Protein AF-A0A1V5RG10-F1 (afdb_monomer)

Secondary structure (DSSP, 8-state):
-EEETTEEE---GGGHHHHHHHHHHHHHHHHHHHHHHHTTSS-HHHHT-SS--HHHHHHHHHHHHH-TTTGGGTT---HHHHHHHHHHHHHHTS--

pLDDT: mean 77.4, std 10.71, range [36.91, 87.56]

Solvent-accessible surface area (backbone atoms only — not comparable to full-atom values): 5837 Å² total; per-residue (Å²): 126,52,77,54,102,90,49,77,50,85,73,58,79,93,46,41,70,58,53,51,52,52,49,50,53,50,52,53,50,51,56,50,42,54,51,36,47,74,67,66,75,48,53,72,77,65,64,69,40,93,68,54,49,63,70,55,50,50,52,46,56,48,41,27,71,74,35,81,86,21,56,86,53,66,84,62,85,57,64,67,56,51,49,50,22,53,49,54,55,57,61,68,68,73,81,120

Mean predicted aligned error: 8.67 Å

Sequence (96 aa):
MYGCSGGVLFIPPHLLEEVIKTGRKSKVKDICGFKLLSENKFTAAEIDRLVWTKKMLDLLVDFIKNDPQGKEFQDLDWSEEYELAKQGEAYGQSAL

Foldseek 3Di:
DDDDPVGDDDDDPVCVVVCVLVVLVVVLLVVLLVVCVVVVVDDPVQSPDPAHAPVSVVSSQVCLVPPPVNVVVPPRDCVVSHVVNVVVVVVVPPPD

Radius of gyration: 15.68 Å; Cα contacts (8 Å, |Δi|>4): 51; chains: 1; bounding box: 38×31×48 Å

Structure (mmCIF, N/CA/C/O backbone):
data_AF-A0A1V5RG10-F1
#
_entry.id   AF-A0A1V5RG10-F1
#
loop_
_atom_site.group_PDB
_atom_site.id
_atom_site.type_symbol
_atom_site.label_atom_id
_atom_site.label_alt_id
_atom_site.label_comp_id
_atom_site.label_asym_id
_atom_site.label_entity_id
_atom_site.label_seq_id
_atom_site.pdbx_PDB_ins_code
_atom_site.Cartn_x
_atom_site.Cartn_y
_atom_site.Cartn_z
_atom_site.occupancy
_atom_site.B_iso_or_equiv
_atom_site.auth_seq_id
_atom_site.auth_comp_id
_atom_site.auth_asym_id
_atom_site.auth_atom_id
_atom_site.pdbx_PDB_model_num
ATOM 1 N N . MET A 1 1 ? 14.342 -3.075 -22.668 1.00 55.16 1 MET A N 1
ATOM 2 C CA . MET A 1 1 ? 13.793 -1.709 -22.803 1.00 55.16 1 MET A CA 1
ATOM 3 C C . MET A 1 1 ? 12.287 -1.820 -22.696 1.00 55.16 1 MET A C 1
ATOM 5 O O . MET A 1 1 ? 11.732 -2.669 -23.382 1.00 55.16 1 MET A O 1
ATOM 9 N N . TYR A 1 2 ? 11.650 -1.040 -21.824 1.00 68.19 2 TYR A N 1
ATOM 10 C CA . TYR A 1 2 ? 10.189 -0.990 -21.741 1.00 68.19 2 TYR A CA 1
ATOM 11 C C . TYR A 1 2 ? 9.700 0.250 -22.493 1.00 68.19 2 TYR A C 1
ATOM 13 O O . TYR A 1 2 ? 10.171 1.357 -22.226 1.00 68.19 2 TYR A O 1
ATOM 21 N N . GLY A 1 3 ? 8.803 0.052 -23.460 1.00 54.03 3 GLY A N 1
ATOM 22 C CA . GLY A 1 3 ? 8.159 1.121 -24.220 1.00 54.03 3 GLY A CA 1
ATOM 23 C C . GLY A 1 3 ? 6.686 1.209 -23.844 1.00 54.03 3 GLY A C 1
ATOM 24 O O . GLY A 1 3 ? 5.967 0.217 -23.943 1.00 54.03 3 GLY A O 1
ATOM 25 N N . CYS A 1 4 ? 6.248 2.385 -23.407 1.00 65.00 4 CYS A N 1
ATOM 26 C CA . CYS A 1 4 ? 4.838 2.714 -23.218 1.00 65.00 4 CYS A CA 1
ATOM 27 C C . CYS A 1 4 ? 4.506 3.910 -24.120 1.00 65.00 4 CYS A C 1
ATOM 29 O O . CYS A 1 4 ? 5.406 4.617 -24.572 1.00 65.00 4 CYS A O 1
ATOM 31 N N . SER A 1 5 ? 3.227 4.178 -24.368 1.00 73.12 5 SER A N 1
ATOM 32 C CA . SER A 1 5 ? 2.766 5.319 -25.174 1.00 73.12 5 SER A CA 1
ATOM 33 C C . SER A 1 5 ? 3.280 6.689 -24.686 1.00 73.12 5 SER A C 1
ATOM 35 O O . SER A 1 5 ? 3.226 7.652 -25.442 1.00 73.12 5 SER A O 1
ATOM 37 N N . GLY A 1 6 ? 3.819 6.772 -23.462 1.00 70.62 6 GLY A N 1
ATOM 38 C CA . GLY A 1 6 ? 4.464 7.959 -22.887 1.00 70.62 6 GLY A CA 1
ATOM 39 C C . GLY A 1 6 ? 6.001 8.027 -22.966 1.00 70.62 6 GLY A C 1
ATOM 40 O O . GLY A 1 6 ? 6.560 8.989 -22.449 1.00 70.62 6 GLY A O 1
ATOM 41 N N . GLY A 1 7 ? 6.703 7.052 -23.565 1.00 76.69 7 GLY A N 1
ATOM 42 C CA . GLY A 1 7 ? 8.168 7.096 -23.735 1.00 76.69 7 GLY A CA 1
ATOM 43 C C . GLY A 1 7 ? 8.903 5.768 -23.503 1.00 76.69 7 GLY A C 1
ATOM 44 O O . GLY A 1 7 ? 8.296 4.701 -23.388 1.00 76.69 7 GLY A O 1
ATOM 45 N N . VAL A 1 8 ? 10.239 5.843 -23.441 1.00 77.00 8 VAL A N 1
ATOM 46 C CA . VAL A 1 8 ? 11.137 4.697 -23.203 1.00 77.00 8 VAL A CA 1
ATOM 47 C C . VAL A 1 8 ? 11.743 4.802 -21.806 1.00 77.00 8 VAL A C 1
ATOM 49 O O . VAL A 1 8 ? 12.425 5.778 -21.502 1.00 77.00 8 VAL A O 1
ATOM 52 N N . LEU A 1 9 ? 11.531 3.780 -20.973 1.00 75.88 9 LEU A N 1
ATOM 53 C CA . LEU A 1 9 ? 12.156 3.668 -19.654 1.00 75.88 9 LEU A CA 1
ATOM 54 C C . LEU A 1 9 ? 13.318 2.670 -19.715 1.00 75.88 9 LEU A C 1
ATOM 56 O O . LEU A 1 9 ? 13.146 1.502 -20.092 1.00 75.88 9 LEU A O 1
ATOM 60 N N . PHE A 1 10 ? 14.509 3.131 -19.334 1.00 77.31 10 PHE A N 1
ATOM 61 C CA . PHE A 1 10 ? 15.682 2.279 -19.188 1.00 77.31 10 PHE A CA 1
ATOM 62 C C . PHE A 1 10 ? 15.839 1.877 -17.720 1.00 77.31 10 PHE A C 1
ATOM 64 O O . PHE A 1 10 ? 16.031 2.731 -16.861 1.00 77.31 10 PHE A O 1
ATOM 71 N N . ILE A 1 11 ? 15.749 0.577 -17.440 1.00 77.19 11 ILE A N 1
ATOM 72 C CA . ILE A 1 11 ? 15.940 0.019 -16.098 1.00 77.19 11 ILE A CA 1
ATOM 73 C C . ILE A 1 11 ? 17.300 -0.691 -16.084 1.00 77.19 11 ILE A C 1
ATOM 75 O O . ILE A 1 11 ? 17.495 -1.606 -16.891 1.00 77.19 11 ILE A O 1
ATOM 79 N N . PRO A 1 12 ? 18.246 -0.290 -15.216 1.00 82.75 12 PRO A N 1
ATOM 80 C CA . PRO A 1 12 ? 19.518 -0.988 -15.065 1.00 82.75 12 PRO A CA 1
ATOM 81 C C . PRO A 1 12 ? 19.296 -2.461 -14.678 1.00 82.75 12 PRO A C 1
ATOM 83 O O . PRO A 1 12 ? 18.477 -2.735 -13.801 1.00 82.75 12 PRO A O 1
ATOM 86 N N . PRO A 1 13 ? 20.025 -3.424 -15.275 1.00 77.06 13 PRO A N 1
ATOM 87 C CA . PRO A 1 13 ? 19.761 -4.851 -15.068 1.00 77.06 13 PRO A CA 1
ATOM 88 C C . PRO A 1 13 ? 19.954 -5.297 -13.613 1.00 77.06 13 PRO A C 1
ATOM 90 O O . PRO A 1 13 ? 19.228 -6.162 -13.145 1.00 77.06 13 PRO A O 1
ATOM 93 N N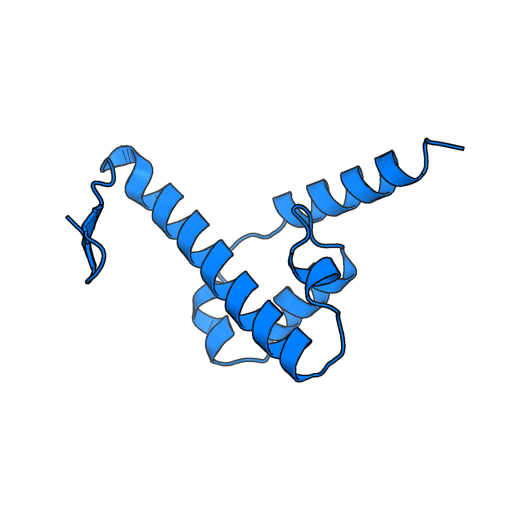 . HIS A 1 14 ? 20.879 -4.671 -12.880 1.00 82.06 14 HIS A N 1
ATOM 94 C CA . HIS A 1 14 ? 21.140 -4.970 -11.469 1.00 82.06 14 HIS A CA 1
ATOM 95 C C . HIS A 1 14 ? 20.067 -4.422 -10.511 1.00 82.06 14 HIS A C 1
ATOM 97 O O . HIS A 1 14 ? 20.014 -4.849 -9.366 1.00 82.06 14 HIS A O 1
ATOM 103 N N . LEU A 1 15 ? 19.204 -3.507 -10.968 1.00 80.81 15 LEU A N 1
ATOM 104 C CA . LEU A 1 15 ? 18.072 -2.974 -10.193 1.00 80.81 15 LEU A CA 1
ATOM 105 C C . LEU A 1 15 ? 16.731 -3.531 -10.673 1.00 80.81 15 LEU A C 1
ATOM 107 O O . LEU A 1 15 ? 15.687 -3.171 -10.139 1.00 80.81 15 LEU A O 1
ATOM 111 N N . LEU A 1 16 ? 16.732 -4.397 -11.689 1.00 81.56 16 LEU A N 1
ATOM 112 C CA . LEU A 1 16 ? 15.504 -4.867 -12.3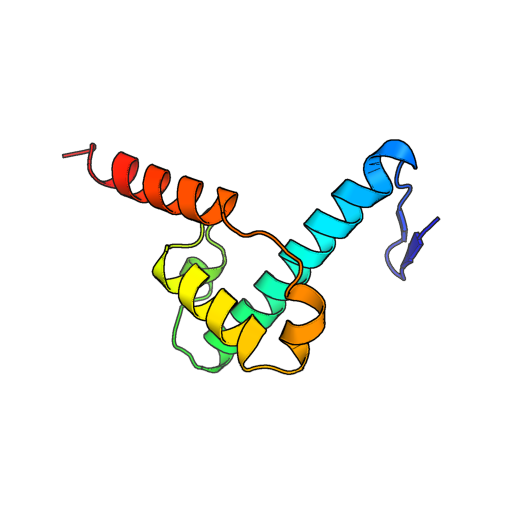15 1.00 81.56 16 LEU A CA 1
ATOM 113 C C . LEU A 1 16 ? 14.590 -5.577 -11.309 1.00 81.56 16 LEU A C 1
ATOM 115 O O . LEU A 1 16 ? 13.391 -5.315 -11.287 1.00 81.56 16 LEU A O 1
ATOM 119 N N . GLU A 1 17 ? 15.149 -6.437 -10.458 1.00 82.44 17 GLU A N 1
ATOM 120 C CA . GLU A 1 17 ? 14.375 -7.166 -9.450 1.00 82.44 17 GLU A CA 1
ATOM 121 C C . GLU A 1 17 ? 13.742 -6.234 -8.415 1.00 82.44 17 GLU A C 1
ATOM 123 O O . GLU A 1 17 ? 12.569 -6.392 -8.075 1.00 82.44 17 GLU A O 1
ATOM 128 N N . GLU A 1 18 ? 14.494 -5.239 -7.947 1.00 82.25 18 GLU A N 1
ATOM 129 C CA . GLU A 1 18 ? 14.009 -4.247 -6.990 1.00 82.25 18 GLU A CA 1
ATOM 130 C C . GLU A 1 18 ? 12.907 -3.382 -7.609 1.00 82.25 18 GLU A C 1
ATOM 132 O O . GLU A 1 18 ? 11.826 -3.250 -7.038 1.00 82.25 18 GLU A O 1
ATOM 137 N N . VAL A 1 19 ? 13.119 -2.882 -8.828 1.00 83.75 19 VAL A N 1
ATOM 138 C CA . VAL A 1 19 ? 12.139 -2.058 -9.547 1.00 83.75 19 VAL A CA 1
ATOM 139 C C . VAL A 1 19 ? 10.857 -2.842 -9.835 1.00 83.75 19 VAL A C 1
ATOM 141 O O . VAL A 1 19 ? 9.763 -2.295 -9.698 1.00 83.75 19 VAL A O 1
ATOM 144 N N . ILE A 1 20 ? 10.955 -4.133 -10.172 1.00 84.44 20 ILE A N 1
ATOM 145 C CA . ILE A 1 20 ? 9.780 -5.000 -10.348 1.00 84.44 20 ILE A CA 1
ATOM 146 C C . ILE A 1 20 ? 9.052 -5.209 -9.015 1.00 84.44 20 ILE A C 1
ATOM 148 O O . ILE A 1 20 ? 7.822 -5.151 -8.984 1.00 84.44 20 ILE A O 1
ATOM 152 N N . LYS A 1 21 ? 9.766 -5.455 -7.910 1.00 83.31 21 LYS A N 1
ATOM 153 C CA . LYS A 1 21 ? 9.151 -5.608 -6.579 1.00 83.31 21 LYS A CA 1
ATOM 154 C C . LYS A 1 21 ? 8.432 -4.327 -6.152 1.00 83.31 21 LYS A C 1
ATOM 156 O O . LYS A 1 21 ? 7.252 -4.386 -5.809 1.00 83.31 21 LYS A O 1
ATOM 161 N N . THR A 1 22 ? 9.088 -3.176 -6.262 1.00 82.00 22 THR A N 1
ATOM 162 C CA . THR A 1 22 ? 8.512 -1.866 -5.922 1.00 82.00 22 THR A CA 1
ATOM 163 C C . THR A 1 22 ? 7.340 -1.506 -6.835 1.00 82.00 22 THR A C 1
ATOM 165 O O . THR A 1 22 ? 6.294 -1.067 -6.358 1.00 82.00 22 THR A O 1
ATOM 168 N N . GLY A 1 23 ? 7.454 -1.768 -8.140 1.00 83.81 23 GLY A N 1
ATOM 169 C CA . GLY A 1 23 ? 6.367 -1.558 -9.098 1.00 83.81 23 GLY A CA 1
ATOM 170 C C . GLY A 1 23 ? 5.145 -2.430 -8.800 1.00 83.81 23 GLY A C 1
ATOM 171 O O . GLY A 1 23 ? 4.016 -1.939 -8.827 1.00 83.81 23 GLY A O 1
ATOM 172 N N . ARG A 1 24 ? 5.358 -3.701 -8.435 1.00 85.75 24 ARG A N 1
ATOM 173 C CA . ARG A 1 24 ? 4.284 -4.604 -7.993 1.00 85.75 24 ARG A CA 1
ATOM 174 C C . ARG A 1 24 ? 3.626 -4.116 -6.698 1.00 85.75 24 ARG A C 1
ATOM 176 O O . ARG A 1 24 ? 2.399 -4.086 -6.637 1.00 85.75 24 ARG A O 1
ATOM 183 N N . LYS A 1 25 ? 4.413 -3.663 -5.712 1.00 85.31 25 LYS A N 1
ATOM 184 C CA . LYS A 1 25 ? 3.897 -3.055 -4.471 1.00 85.31 25 LYS A CA 1
ATOM 185 C C . LYS A 1 25 ? 3.033 -1.821 -4.753 1.00 85.31 25 LYS A C 1
ATOM 187 O O . LYS A 1 25 ? 1.934 -1.722 -4.216 1.00 85.31 25 LYS A O 1
ATOM 192 N N . SER A 1 26 ? 3.484 -0.909 -5.618 1.00 85.88 26 SER A N 1
ATOM 193 C CA . SER A 1 26 ? 2.690 0.268 -6.006 1.00 85.88 26 SER A CA 1
ATOM 194 C C . SER A 1 26 ? 1.389 -0.147 -6.686 1.00 85.88 26 SER A C 1
ATOM 196 O O . SER A 1 26 ? 0.318 0.312 -6.304 1.00 85.88 26 SER A O 1
ATOM 198 N N . LYS A 1 27 ? 1.460 -1.096 -7.627 1.00 86.50 27 LYS A N 1
ATOM 199 C CA . LYS A 1 27 ? 0.296 -1.539 -8.396 1.00 86.50 27 LYS A CA 1
ATOM 200 C C . LYS A 1 27 ? -0.828 -2.085 -7.515 1.00 86.50 27 LYS A C 1
ATOM 202 O O . LYS A 1 27 ? -1.986 -1.741 -7.737 1.00 86.50 27 LYS A O 1
ATOM 207 N N . VAL A 1 28 ? -0.508 -2.930 -6.534 1.00 86.12 28 VAL A N 1
ATOM 208 C CA . VAL A 1 28 ? -1.524 -3.498 -5.632 1.00 86.12 28 VAL A CA 1
ATOM 209 C C . VAL A 1 28 ? -2.065 -2.463 -4.643 1.00 86.12 28 VAL A C 1
ATOM 211 O O . VAL A 1 28 ? -3.267 -2.477 -4.372 1.00 86.12 28 VAL A O 1
ATOM 214 N N . LYS A 1 29 ? -1.232 -1.517 -4.178 1.00 85.00 29 LYS A N 1
ATOM 215 C CA . LYS A 1 29 ? -1.699 -0.371 -3.377 1.00 85.00 29 LYS A CA 1
ATOM 216 C C . LYS A 1 29 ? -2.704 0.475 -4.149 1.00 85.00 29 LYS A C 1
ATOM 218 O O . LYS A 1 29 ? -3.760 0.774 -3.603 1.00 85.00 29 LYS A O 1
ATOM 223 N N . ASP A 1 30 ? -2.425 0.784 -5.413 1.00 86.38 30 ASP A N 1
ATOM 224 C CA . ASP A 1 30 ? -3.338 1.552 -6.262 1.00 86.38 30 ASP A CA 1
ATOM 225 C C . ASP A 1 30 ? -4.673 0.819 -6.450 1.00 86.38 30 ASP A C 1
ATOM 227 O O . ASP A 1 30 ? -5.732 1.402 -6.237 1.00 86.38 30 ASP A O 1
ATOM 231 N N . ILE A 1 31 ? -4.647 -0.478 -6.788 1.00 87.56 31 ILE A N 1
ATOM 232 C CA . ILE A 1 31 ? -5.870 -1.284 -6.974 1.00 87.56 31 ILE A CA 1
ATOM 233 C C . ILE A 1 31 ? -6.712 -1.308 -5.690 1.00 87.56 31 ILE A C 1
ATOM 235 O O . ILE A 1 31 ? -7.922 -1.070 -5.736 1.00 87.56 31 ILE A O 1
ATOM 239 N N . CYS A 1 32 ? -6.076 -1.571 -4.546 1.00 85.38 32 CYS A N 1
ATOM 240 C CA . CYS A 1 32 ? -6.746 -1.567 -3.249 1.00 85.38 32 CYS A CA 1
ATOM 241 C C . CYS A 1 32 ? -7.305 -0.172 -2.925 1.00 85.38 32 CYS A C 1
ATOM 243 O O . CYS A 1 32 ? -8.471 -0.042 -2.549 1.00 85.38 32 CYS A O 1
ATOM 245 N N . GLY A 1 33 ? -6.512 0.875 -3.154 1.00 84.81 33 GLY A N 1
ATOM 246 C CA . GLY A 1 33 ? -6.897 2.266 -2.951 1.00 84.81 33 GLY A CA 1
ATOM 247 C C . GLY A 1 33 ? -8.120 2.666 -3.776 1.00 84.81 33 GLY A C 1
ATOM 248 O O . GLY A 1 33 ? -9.082 3.205 -3.231 1.00 84.81 33 GLY A O 1
ATOM 249 N N . PHE A 1 34 ? -8.146 2.321 -5.065 1.00 84.94 34 PHE A N 1
ATOM 250 C CA . PHE A 1 34 ? -9.303 2.556 -5.932 1.00 84.94 34 PHE A CA 1
ATOM 251 C C . PHE A 1 34 ? -10.557 1.827 -5.442 1.00 84.94 34 PHE A C 1
ATOM 253 O O . PHE A 1 34 ? -11.648 2.400 -5.482 1.00 84.94 34 PHE A O 1
ATOM 260 N N . LYS A 1 35 ? -10.421 0.594 -4.937 1.00 84.12 35 LYS A N 1
ATOM 261 C CA . LYS A 1 35 ? -11.546 -0.156 -4.360 1.00 84.12 35 LYS A CA 1
ATOM 262 C C . LYS A 1 35 ? -12.087 0.532 -3.106 1.00 84.12 35 LYS A C 1
ATOM 264 O O . LYS A 1 35 ? -13.293 0.728 -2.994 1.00 84.12 35 LYS A O 1
ATOM 269 N N . LEU A 1 36 ? -11.206 0.974 -2.211 1.00 83.62 36 LEU A N 1
ATOM 270 C CA . LEU A 1 36 ? -11.573 1.682 -0.981 1.00 83.62 36 LEU A CA 1
ATOM 271 C C . LEU A 1 36 ? -12.228 3.049 -1.245 1.00 83.62 36 LEU A C 1
ATOM 273 O O . LEU A 1 36 ? -13.202 3.398 -0.572 1.00 83.62 36 LEU A O 1
ATOM 277 N N . LEU A 1 37 ? -11.734 3.785 -2.247 1.00 85.12 37 LEU A N 1
ATOM 278 C CA . LEU A 1 37 ? -12.357 5.005 -2.773 1.00 85.12 37 LEU A CA 1
ATOM 279 C C . LEU A 1 37 ? -13.753 4.719 -3.332 1.00 85.12 37 LEU A C 1
ATOM 281 O O . LEU A 1 37 ? -14.705 5.428 -3.010 1.00 85.12 37 LEU A O 1
ATOM 285 N N . SER A 1 38 ? -13.893 3.655 -4.127 1.00 83.38 38 SER A N 1
ATOM 286 C CA . SER A 1 38 ? -15.184 3.244 -4.688 1.00 83.38 38 SER A CA 1
ATOM 287 C C . SER A 1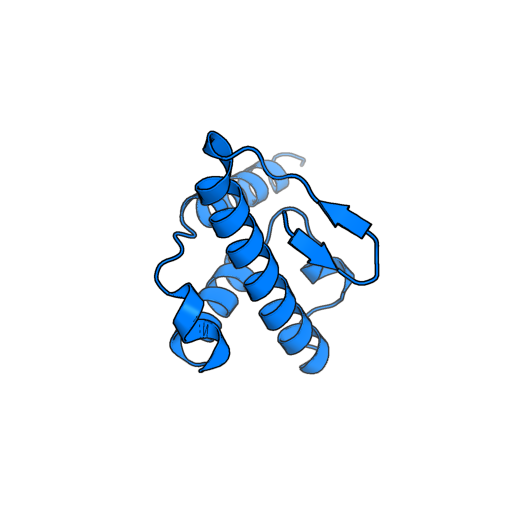 38 ? -16.186 2.847 -3.600 1.00 83.38 38 SER A C 1
ATOM 289 O O . SER A 1 38 ? -17.371 3.146 -3.725 1.00 83.38 38 SER A O 1
ATOM 291 N N . GLU A 1 39 ? -15.729 2.208 -2.522 1.00 83.06 39 GLU A N 1
ATOM 292 C CA . GLU A 1 39 ? -16.556 1.861 -1.360 1.00 83.06 39 GLU A CA 1
ATOM 293 C C . GLU A 1 39 ? -16.835 3.058 -0.429 1.00 83.06 39 GLU A C 1
ATOM 295 O O . GLU A 1 39 ? -17.532 2.887 0.570 1.00 83.06 39 GLU A O 1
ATOM 300 N N . ASN A 1 40 ? -16.307 4.258 -0.725 1.00 78.31 40 ASN A N 1
ATOM 301 C CA . ASN A 1 40 ? -16.392 5.457 0.126 1.00 78.31 40 ASN A CA 1
ATOM 302 C C . ASN A 1 40 ? -15.949 5.210 1.584 1.00 78.31 40 ASN A C 1
ATOM 304 O O . ASN A 1 40 ? -16.366 5.915 2.503 1.00 78.31 40 ASN A O 1
ATOM 308 N N . LYS A 1 41 ? -15.095 4.203 1.814 1.00 76.44 41 LYS A N 1
ATOM 309 C CA . LYS A 1 41 ? -14.588 3.868 3.155 1.00 76.44 41 LYS A CA 1
ATOM 310 C C . LYS A 1 41 ? -13.476 4.810 3.605 1.00 76.44 41 LYS A C 1
ATOM 312 O O . LYS A 1 41 ? -13.306 5.000 4.805 1.00 76.44 41 LYS A O 1
ATOM 317 N N . PHE A 1 42 ? -12.731 5.364 2.650 1.00 78.00 42 PHE A N 1
ATOM 318 C CA . PHE A 1 42 ? -11.630 6.296 2.878 1.00 78.00 42 PHE A CA 1
ATOM 319 C C . PHE A 1 42 ? -11.658 7.417 1.847 1.00 78.00 42 PHE A C 1
ATOM 321 O O . PHE A 1 42 ? -12.097 7.229 0.708 1.00 78.00 42 PHE A O 1
ATOM 328 N N . THR A 1 43 ? -11.163 8.583 2.246 1.00 76.31 43 THR A N 1
ATOM 329 C CA . THR A 1 43 ? -11.011 9.730 1.349 1.00 76.31 43 THR A CA 1
ATOM 330 C C . THR A 1 43 ? -9.733 9.619 0.516 1.00 76.31 43 THR A C 1
ATOM 332 O O . THR A 1 43 ? -8.761 8.985 0.923 1.00 76.31 43 THR A O 1
ATOM 335 N N . ALA A 1 44 ? -9.694 10.287 -0.643 1.00 75.75 44 ALA A N 1
ATOM 336 C CA . ALA A 1 44 ? -8.490 10.332 -1.480 1.00 75.75 44 ALA A CA 1
ATOM 337 C C . ALA A 1 44 ? -7.263 10.836 -0.700 1.00 75.75 44 ALA A C 1
ATOM 339 O O . ALA A 1 44 ? -6.181 10.284 -0.844 1.00 75.75 44 ALA A O 1
ATOM 340 N N . ALA A 1 45 ? -7.458 11.811 0.195 1.00 77.56 45 ALA A N 1
ATOM 341 C CA . ALA A 1 45 ? -6.405 12.350 1.052 1.00 77.56 45 ALA A CA 1
ATOM 342 C C . ALA A 1 45 ? -5.849 11.324 2.058 1.00 77.56 45 ALA A C 1
ATOM 344 O O . ALA A 1 45 ? -4.687 11.408 2.449 1.00 77.56 45 ALA A O 1
ATOM 345 N N . GLU A 1 46 ? -6.658 10.356 2.494 1.00 75.50 46 GLU A N 1
ATOM 346 C CA . GLU A 1 46 ? -6.203 9.289 3.388 1.00 75.50 46 GLU A CA 1
ATOM 347 C C . GLU A 1 46 ? -5.439 8.195 2.642 1.00 75.50 46 GLU A C 1
ATOM 349 O O . GLU A 1 46 ? -4.498 7.630 3.195 1.00 75.50 46 GLU A O 1
ATOM 354 N N . ILE A 1 47 ? -5.821 7.896 1.398 1.00 80.00 47 ILE A N 1
ATOM 355 C CA . ILE A 1 47 ? -5.157 6.870 0.578 1.00 80.00 47 ILE A CA 1
ATOM 356 C C . ILE A 1 47 ? -3.846 7.394 -0.026 1.00 80.00 47 ILE A C 1
ATOM 358 O O . ILE A 1 47 ? -2.883 6.637 -0.139 1.00 80.00 47 ILE A O 1
ATOM 362 N N . ASP A 1 48 ? -3.777 8.695 -0.320 1.00 76.75 48 ASP A N 1
ATOM 363 C CA . ASP A 1 48 ? -2.582 9.396 -0.822 1.00 76.75 48 ASP A CA 1
ATOM 364 C C . ASP A 1 48 ? -1.473 9.559 0.241 1.00 76.75 48 ASP A C 1
ATOM 366 O O . ASP A 1 48 ? -0.421 10.152 0.007 1.00 76.75 48 ASP A O 1
ATOM 370 N N . ARG A 1 49 ? -1.668 9.021 1.451 1.00 77.94 49 ARG A N 1
ATOM 371 C CA . ARG A 1 49 ? -0.659 9.092 2.510 1.00 77.94 49 ARG A CA 1
ATOM 372 C C . ARG A 1 49 ? 0.603 8.323 2.119 1.00 77.94 49 ARG A C 1
ATOM 374 O O . ARG A 1 49 ? 0.551 7.134 1.815 1.00 77.94 49 ARG A O 1
ATOM 381 N N . LEU A 1 50 ? 1.753 8.980 2.297 1.00 72.00 50 LEU A N 1
ATOM 382 C CA . LEU A 1 50 ? 3.092 8.381 2.170 1.00 72.00 50 LEU A CA 1
ATOM 383 C C . LEU A 1 50 ? 3.248 7.092 2.994 1.00 72.00 50 LEU A C 1
ATOM 385 O O . LEU A 1 50 ? 3.842 6.124 2.527 1.00 72.00 50 LEU A O 1
ATOM 389 N N . VAL A 1 51 ? 2.696 7.075 4.212 1.00 78.88 51 VAL A N 1
ATOM 390 C CA . VA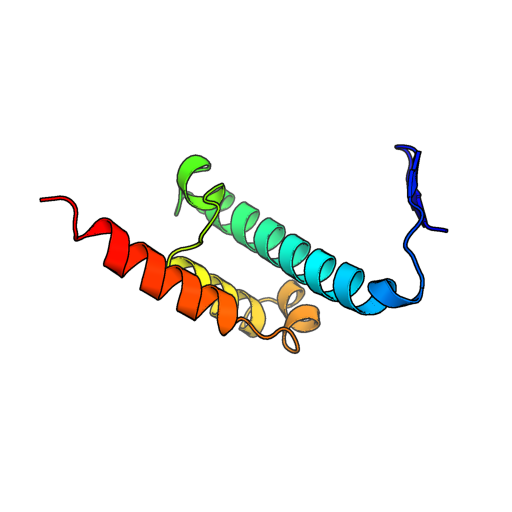L A 1 51 ? 2.699 5.911 5.105 1.00 78.88 51 VAL A CA 1
ATOM 391 C C . VAL A 1 51 ? 1.258 5.510 5.399 1.00 78.88 51 VAL A C 1
ATOM 393 O O . VAL A 1 51 ? 0.499 6.262 6.024 1.00 78.88 51 VAL A O 1
ATOM 396 N N . TRP A 1 52 ? 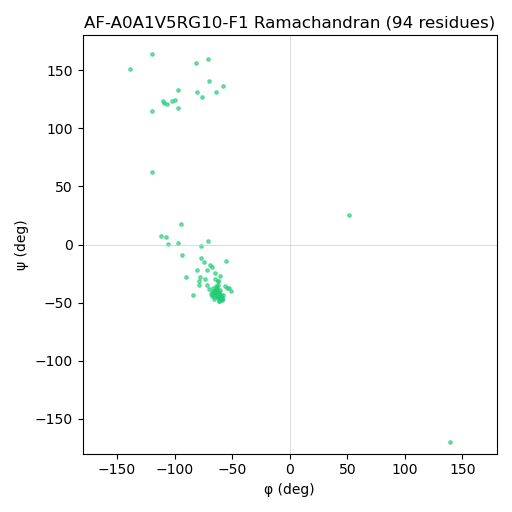0.884 4.318 4.933 1.00 80.62 52 TRP A N 1
ATOM 397 C CA . TRP A 1 52 ? -0.418 3.718 5.208 1.00 80.62 52 TRP A CA 1
ATOM 398 C C . TRP A 1 52 ? -0.505 3.309 6.674 1.00 80.62 52 TRP A C 1
ATOM 400 O O . TRP A 1 52 ? 0.454 2.810 7.257 1.00 80.62 52 TRP A O 1
ATOM 410 N N . THR A 1 53 ? -1.669 3.524 7.282 1.00 82.62 53 THR A N 1
ATOM 411 C CA . THR A 1 53 ? -1.894 3.109 8.670 1.00 82.62 53 THR A CA 1
ATOM 412 C C . THR A 1 53 ? -1.985 1.591 8.768 1.00 82.62 53 THR A C 1
ATOM 414 O O . THR A 1 53 ? -2.321 0.904 7.799 1.00 82.62 53 THR A O 1
ATOM 417 N N . LYS A 1 54 ? -1.769 1.054 9.973 1.00 83.25 54 LYS A N 1
ATOM 418 C CA . LYS A 1 54 ? -1.875 -0.387 10.233 1.00 83.25 54 LYS A CA 1
ATOM 419 C C . LYS A 1 54 ? -3.210 -0.979 9.767 1.00 83.25 54 LYS A C 1
ATOM 421 O O . LYS A 1 54 ? -3.239 -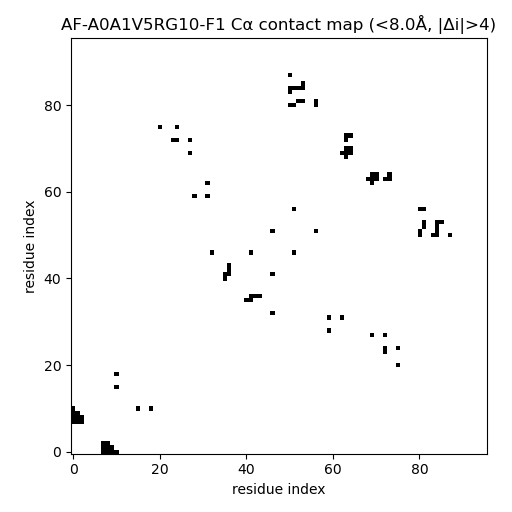2.078 9.229 1.00 83.25 54 LYS A O 1
ATOM 426 N N . LYS A 1 55 ? -4.302 -0.221 9.920 1.00 82.25 55 LYS A N 1
ATOM 427 C CA . LYS A 1 55 ? -5.647 -0.608 9.472 1.00 82.25 55 LYS A CA 1
ATOM 428 C C . LYS A 1 55 ? -5.750 -0.716 7.947 1.00 82.25 55 LYS A C 1
ATOM 430 O O . LYS A 1 55 ? -6.394 -1.629 7.449 1.00 82.25 55 LYS A O 1
ATOM 435 N N . MET A 1 56 ? -5.124 0.196 7.205 1.00 83.12 56 MET A N 1
ATOM 436 C CA . MET A 1 56 ? -5.111 0.146 5.738 1.00 83.12 56 MET A CA 1
ATOM 437 C C . MET A 1 56 ? -4.252 -1.006 5.217 1.00 83.12 56 MET A C 1
ATOM 439 O O . MET A 1 56 ? -4.640 -1.668 4.261 1.00 83.12 56 MET A O 1
ATOM 443 N N . LEU A 1 57 ? -3.117 -1.278 5.868 1.00 85.06 57 LEU A N 1
ATOM 444 C CA . LEU A 1 57 ? -2.286 -2.439 5.544 1.00 85.06 57 LEU A CA 1
ATOM 445 C C . LEU A 1 57 ? -3.024 -3.756 5.815 1.00 85.06 57 LEU A C 1
ATOM 447 O O . LEU A 1 57 ? -2.956 -4.665 4.997 1.00 85.06 57 LEU A O 1
ATOM 451 N N . ASP A 1 58 ? -3.788 -3.836 6.905 1.00 85.06 58 ASP A N 1
ATOM 452 C CA . ASP A 1 58 ? -4.615 -5.009 7.210 1.00 85.06 58 ASP A CA 1
ATOM 453 C C . ASP A 1 58 ? -5.672 -5.261 6.123 1.00 85.06 58 ASP A C 1
ATOM 455 O O . ASP A 1 58 ? -5.791 -6.374 5.614 1.00 85.06 58 ASP A O 1
ATOM 459 N N . LEU A 1 59 ? -6.349 -4.200 5.666 1.00 85.12 59 LEU A N 1
ATOM 460 C CA . LEU A 1 59 ? -7.282 -4.267 4.536 1.00 85.12 59 LEU A CA 1
ATOM 461 C C . LEU A 1 59 ? -6.597 -4.669 3.226 1.00 85.12 59 LEU A C 1
ATOM 463 O O . LEU A 1 59 ? -7.193 -5.371 2.413 1.00 85.12 59 LEU A O 1
ATOM 467 N N . LEU A 1 60 ? -5.356 -4.239 3.012 1.00 85.19 60 LEU A N 1
ATOM 468 C CA . LEU A 1 60 ? -4.575 -4.623 1.842 1.00 85.19 60 LEU A CA 1
ATOM 469 C C . LEU A 1 60 ? -4.192 -6.109 1.888 1.00 85.19 60 LEU A C 1
ATOM 471 O O . LEU A 1 60 ? -4.330 -6.804 0.884 1.00 85.19 60 LEU A O 1
ATOM 475 N N . VAL A 1 61 ? -3.771 -6.624 3.044 1.00 85.69 61 VAL A N 1
ATOM 476 C CA . VAL A 1 61 ? -3.480 -8.056 3.228 1.00 85.69 61 VAL A CA 1
ATOM 477 C C . VAL A 1 61 ? -4.749 -8.898 3.076 1.00 85.69 61 VAL A C 1
ATOM 479 O O . VAL A 1 61 ? -4.708 -9.964 2.457 1.00 85.69 61 VAL A O 1
ATOM 482 N N . ASP A 1 62 ? -5.882 -8.422 3.593 1.00 86.81 62 ASP A N 1
ATOM 483 C CA . ASP A 1 62 ? -7.184 -9.060 3.393 1.00 86.81 62 ASP A CA 1
ATOM 484 C C . ASP A 1 62 ? -7.580 -9.071 1.908 1.00 86.81 62 ASP A C 1
ATOM 486 O O . ASP A 1 62 ? -7.934 -10.119 1.365 1.00 86.81 62 ASP A O 1
ATOM 490 N N . PHE A 1 63 ? -7.400 -7.946 1.210 1.00 84.25 63 PHE A N 1
ATOM 491 C CA . PHE A 1 63 ? -7.610 -7.844 -0.233 1.00 84.25 63 PHE A CA 1
ATOM 492 C C . PHE A 1 63 ? -6.725 -8.828 -1.008 1.00 84.25 63 PHE A C 1
ATOM 494 O O . PHE A 1 63 ? -7.211 -9.520 -1.898 1.00 84.25 63 PHE A O 1
ATOM 501 N N . ILE A 1 64 ? -5.449 -8.959 -0.638 1.00 84.75 64 ILE A N 1
ATOM 502 C CA . ILE A 1 64 ? -4.505 -9.894 -1.267 1.00 84.75 64 ILE A CA 1
ATOM 503 C C . ILE A 1 64 ? -4.944 -11.365 -1.108 1.00 84.75 64 ILE A C 1
ATOM 505 O O . ILE A 1 64 ? -4.683 -12.202 -1.981 1.00 84.75 64 ILE A O 1
ATOM 509 N N . LYS A 1 65 ? -5.623 -11.694 -0.004 1.00 82.81 65 LYS A N 1
ATOM 510 C CA . LYS A 1 65 ? -6.125 -13.048 0.277 1.00 82.81 65 LYS A CA 1
ATOM 511 C C . LYS A 1 65 ? -7.473 -13.333 -0.382 1.00 82.81 65 LYS A C 1
ATOM 513 O O . LYS A 1 65 ? -7.657 -14.425 -0.919 1.00 82.81 65 LYS A O 1
ATOM 518 N N . ASN A 1 66 ? -8.399 -12.380 -0.325 1.00 84.06 66 ASN A N 1
ATOM 519 C CA . ASN A 1 66 ? -9.785 -12.572 -0.750 1.00 84.06 66 ASN A CA 1
ATOM 520 C C . ASN A 1 66 ? -10.021 -12.242 -2.228 1.00 84.06 66 ASN A C 1
ATOM 522 O O . ASN A 1 66 ? -10.928 -12.806 -2.841 1.00 84.06 66 ASN A O 1
ATOM 526 N N . ASP A 1 67 ? -9.230 -11.341 -2.813 1.00 82.81 67 ASP A N 1
ATOM 527 C CA . ASP A 1 67 ? -9.441 -10.869 -4.177 1.00 82.81 67 ASP A CA 1
ATOM 528 C C . ASP A 1 67 ? -8.560 -11.630 -5.187 1.00 82.81 67 ASP A C 1
ATOM 530 O O . ASP A 1 67 ? -7.351 -11.788 -4.978 1.00 82.81 67 ASP A O 1
ATOM 534 N N . PRO A 1 68 ? -9.115 -12.095 -6.322 1.00 76.25 68 PRO A N 1
ATOM 535 C CA . PRO A 1 68 ? -8.333 -12.752 -7.365 1.00 76.25 68 PRO A CA 1
ATOM 536 C C . PRO A 1 68 ? -7.246 -11.849 -7.964 1.00 76.25 68 PRO A C 1
ATOM 538 O O . PRO A 1 68 ? -6.222 -12.375 -8.399 1.00 76.25 68 PRO A O 1
ATOM 541 N N . GLN A 1 69 ? -7.414 -10.519 -7.949 1.00 74.69 69 GLN A N 1
ATOM 542 C CA . GLN A 1 69 ? -6.378 -9.578 -8.398 1.00 74.69 69 GLN A CA 1
ATOM 543 C C . GLN A 1 69 ? -5.197 -9.500 -7.420 1.00 74.69 69 GLN A C 1
ATOM 545 O O . GLN A 1 69 ? -4.098 -9.116 -7.806 1.00 74.69 69 GLN A O 1
ATOM 550 N N . GLY A 1 70 ? -5.419 -9.879 -6.161 1.00 73.31 70 GLY A N 1
ATOM 551 C CA . GLY A 1 70 ? -4.421 -9.914 -5.102 1.00 73.31 70 GLY A CA 1
ATOM 552 C C . GLY A 1 70 ? -3.514 -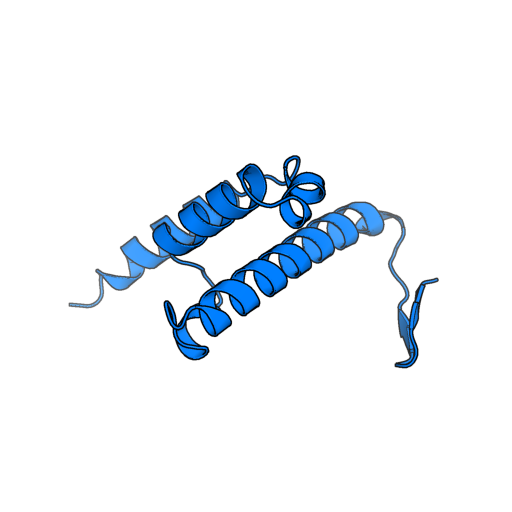11.146 -5.121 1.00 73.31 70 GLY A C 1
ATOM 553 O O . GLY A 1 70 ? -2.397 -11.088 -4.611 1.00 73.31 70 GLY A O 1
ATOM 554 N N . LYS A 1 71 ? -3.949 -12.248 -5.751 1.00 74.50 71 LYS A N 1
ATOM 555 C CA . LYS A 1 71 ? -3.216 -13.530 -5.762 1.00 74.50 71 LYS A CA 1
ATOM 556 C C . LYS A 1 71 ? -1.790 -13.429 -6.298 1.00 74.50 71 LYS A C 1
ATOM 558 O O . LYS A 1 71 ? -0.909 -14.114 -5.792 1.00 74.50 71 LYS A O 1
ATOM 563 N N . GLU A 1 72 ? -1.555 -12.572 -7.288 1.00 76.94 72 GLU A N 1
ATOM 564 C CA . GLU A 1 72 ? -0.224 -12.368 -7.882 1.00 76.94 72 GLU A CA 1
ATOM 565 C C . GLU A 1 72 ? 0.759 -11.669 -6.919 1.00 76.94 72 GLU A C 1
ATOM 567 O O . GLU A 1 72 ? 1.976 -11.737 -7.093 1.00 76.94 72 GLU A O 1
ATOM 572 N N . PHE A 1 73 ? 0.239 -11.031 -5.868 1.00 79.38 73 PHE A N 1
ATOM 573 C CA . PHE A 1 73 ? 0.990 -10.205 -4.925 1.00 79.38 73 PHE A CA 1
ATOM 574 C C . PHE A 1 73 ? 1.172 -10.860 -3.546 1.00 79.38 73 PHE A C 1
ATOM 576 O O . PHE A 1 73 ? 1.705 -10.223 -2.642 1.00 79.38 73 PHE A O 1
ATOM 583 N N . GLN A 1 74 ? 0.767 -12.125 -3.374 1.00 75.69 74 GLN A N 1
ATOM 584 C CA . GLN A 1 74 ? 0.884 -12.859 -2.100 1.00 75.69 74 GLN A CA 1
ATOM 585 C C . GLN A 1 74 ? 2.331 -13.100 -1.650 1.00 75.69 74 GLN A C 1
ATOM 587 O O . GLN A 1 74 ? 2.578 -13.263 -0.461 1.00 75.69 74 GLN A O 1
ATOM 592 N N . ASP A 1 75 ? 3.272 -13.104 -2.593 1.00 82.38 75 ASP A N 1
ATOM 593 C CA . ASP A 1 75 ? 4.714 -13.241 -2.347 1.00 82.38 75 ASP A CA 1
ATOM 594 C C . ASP A 1 75 ? 5.362 -11.943 -1.821 1.00 82.38 75 ASP A C 1
ATOM 596 O O . ASP A 1 75 ? 6.506 -11.945 -1.375 1.00 82.38 75 ASP A O 1
ATOM 600 N N . LEU A 1 76 ? 4.652 -10.809 -1.872 1.00 81.44 76 LEU A N 1
ATOM 601 C CA . LEU A 1 76 ? 5.196 -9.537 -1.407 1.00 81.44 76 LEU A CA 1
ATOM 602 C C . LEU A 1 76 ? 5.203 -9.466 0.122 1.00 81.44 76 LEU A C 1
ATOM 604 O O . LEU A 1 76 ? 4.166 -9.609 0.769 1.00 81.44 76 LEU A O 1
ATOM 608 N N . ASP A 1 77 ? 6.371 -9.157 0.683 1.00 81.25 77 ASP A N 1
ATOM 609 C CA . ASP A 1 77 ? 6.518 -8.842 2.101 1.00 81.25 77 ASP A CA 1
ATOM 610 C C . ASP A 1 77 ? 6.117 -7.385 2.386 1.00 81.25 77 ASP A C 1
ATOM 612 O O . ASP A 1 77 ? 6.560 -6.453 1.704 1.00 81.25 77 ASP A O 1
ATOM 616 N N . TRP A 1 78 ? 5.277 -7.206 3.408 1.00 81.19 78 TRP A N 1
ATOM 617 C CA . TRP A 1 78 ? 4.753 -5.913 3.867 1.00 81.19 78 TRP A CA 1
ATOM 618 C C . TRP A 1 78 ? 5.288 -5.523 5.249 1.00 81.19 78 TRP A C 1
ATOM 620 O O . TRP A 1 78 ? 4.806 -4.556 5.841 1.00 81.19 78 TRP A O 1
ATOM 630 N N . SER A 1 79 ? 6.245 -6.282 5.790 1.00 82.50 79 SER A N 1
ATOM 631 C CA . SER A 1 79 ? 6.718 -6.136 7.168 1.00 82.50 79 SER A CA 1
ATOM 632 C C . SER A 1 79 ? 7.332 -4.753 7.402 1.00 82.50 79 SER A C 1
ATOM 634 O O . SER A 1 79 ? 7.003 -4.100 8.392 1.00 82.50 79 SER A O 1
ATOM 636 N N . GLU A 1 80 ? 8.118 -4.260 6.443 1.00 82.12 80 GLU A N 1
ATOM 637 C CA . GLU A 1 80 ? 8.735 -2.927 6.485 1.00 82.12 80 GLU A CA 1
ATOM 638 C C . GLU A 1 80 ? 7.679 -1.808 6.546 1.00 82.12 80 GLU A C 1
ATOM 640 O O . GLU A 1 80 ? 7.749 -0.913 7.390 1.00 82.12 80 GLU A O 1
ATOM 645 N N . GLU A 1 81 ? 6.626 -1.887 5.728 1.00 82.12 81 GLU A N 1
ATOM 646 C CA . GLU A 1 81 ? 5.519 -0.929 5.777 1.00 82.12 81 GLU A CA 1
ATOM 647 C C . GLU A 1 81 ? 4.748 -0.962 7.106 1.00 82.12 81 GLU A C 1
ATOM 649 O O . GLU A 1 81 ? 4.332 0.092 7.594 1.00 82.12 81 GLU A O 1
ATOM 654 N N . TYR A 1 82 ? 4.583 -2.135 7.727 1.00 82.75 82 TYR A N 1
ATOM 655 C CA . TYR A 1 82 ? 3.987 -2.246 9.064 1.00 82.75 82 TYR A CA 1
ATOM 656 C C . TYR A 1 82 ? 4.867 -1.610 10.148 1.00 82.75 82 TYR A C 1
ATOM 658 O O . TYR A 1 82 ? 4.340 -0.997 11.085 1.00 82.75 82 TYR A O 1
ATOM 666 N N . GLU A 1 83 ? 6.190 -1.734 10.039 1.00 82.12 83 GLU A N 1
ATOM 667 C CA . GLU A 1 83 ? 7.131 -1.078 10.948 1.00 82.12 83 GLU A CA 1
ATOM 668 C C . GLU A 1 83 ? 7.114 0.441 10.777 1.00 82.12 83 GLU A C 1
ATOM 670 O O . GLU A 1 83 ? 7.017 1.161 11.774 1.00 82.12 83 GLU A O 1
ATOM 675 N N . LEU A 1 84 ? 7.106 0.933 9.536 1.00 81.50 84 LEU A N 1
ATOM 676 C CA . LEU A 1 84 ? 6.969 2.359 9.228 1.00 81.50 84 LEU A CA 1
ATOM 677 C C . LEU A 1 84 ? 5.637 2.924 9.730 1.00 81.50 84 LEU A C 1
ATOM 679 O O . LEU A 1 84 ? 5.612 4.013 10.302 1.00 81.50 84 LEU A O 1
ATOM 683 N N . ALA A 1 85 ? 4.538 2.179 9.584 1.00 81.81 85 ALA A N 1
ATOM 684 C CA . ALA A 1 85 ? 3.241 2.568 10.132 1.00 81.81 85 ALA A CA 1
ATOM 685 C C . ALA A 1 85 ? 3.298 2.697 11.661 1.00 81.81 85 ALA A C 1
ATOM 687 O O . ALA A 1 85 ? 2.826 3.687 12.220 1.00 81.81 85 ALA A O 1
ATOM 688 N N . LYS A 1 86 ? 3.940 1.736 12.338 1.00 78.94 86 LYS A N 1
ATOM 689 C CA . LYS A 1 86 ? 4.112 1.742 13.797 1.00 78.94 86 LYS A CA 1
ATOM 690 C C . LYS A 1 86 ? 4.998 2.899 14.272 1.00 78.94 86 LYS A C 1
ATOM 692 O O . LYS A 1 86 ? 4.686 3.529 15.281 1.00 78.94 86 LYS A O 1
ATOM 697 N N . GLN A 1 87 ? 6.085 3.187 13.558 1.00 75.00 87 GLN A N 1
ATOM 698 C CA . GLN A 1 87 ? 6.965 4.321 13.854 1.00 75.00 87 GLN A CA 1
ATOM 699 C C . GLN A 1 87 ? 6.258 5.659 13.599 1.00 75.00 87 GLN A C 1
ATOM 701 O O . GLN A 1 87 ? 6.367 6.570 14.416 1.00 75.00 87 GLN A O 1
ATOM 706 N N . GLY A 1 88 ? 5.487 5.766 12.514 1.00 65.00 88 GLY A N 1
ATOM 707 C CA . GLY A 1 88 ? 4.697 6.953 12.187 1.00 65.00 88 GLY A CA 1
ATOM 708 C C . GLY A 1 88 ? 3.607 7.254 13.220 1.00 65.00 88 GLY A C 1
ATOM 709 O O . GLY A 1 88 ? 3.427 8.413 13.589 1.00 65.00 88 GLY A O 1
ATOM 710 N N . GLU A 1 89 ? 2.925 6.228 13.743 1.00 63.94 89 GLU A N 1
ATOM 711 C CA . GLU A 1 89 ? 1.985 6.390 14.864 1.00 63.94 89 GLU A CA 1
ATOM 712 C C . GLU A 1 89 ? 2.704 6.823 16.153 1.00 63.94 89 GLU A C 1
ATOM 714 O O . GLU A 1 89 ? 2.241 7.739 16.833 1.00 63.94 89 GLU A O 1
ATOM 719 N N . ALA A 1 90 ? 3.871 6.239 16.454 1.00 59.66 90 ALA A N 1
ATOM 720 C CA . ALA A 1 90 ? 4.655 6.590 17.640 1.00 59.66 90 ALA A CA 1
ATOM 721 C C . ALA A 1 90 ? 5.183 8.039 17.607 1.00 59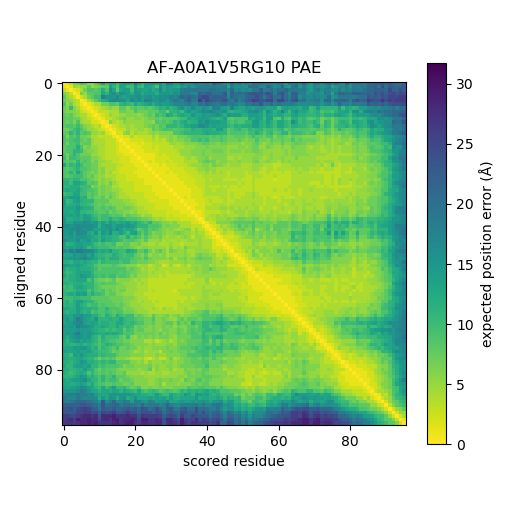.66 90 ALA A C 1
ATOM 723 O O . ALA A 1 90 ? 5.136 8.734 18.622 1.00 59.66 90 ALA A O 1
ATOM 724 N N . TYR A 1 91 ? 5.642 8.524 16.449 1.00 57.19 91 TYR A N 1
ATOM 725 C CA . TYR A 1 91 ? 6.089 9.913 16.289 1.00 57.19 91 TYR A CA 1
ATOM 726 C C . TYR A 1 91 ? 4.925 10.914 16.261 1.00 57.19 91 TYR A C 1
ATOM 728 O O . TYR A 1 91 ? 5.084 12.040 16.731 1.00 57.19 91 TYR A O 1
ATOM 736 N N . GLY A 1 92 ? 3.743 10.510 15.783 1.00 52.16 92 GLY A N 1
ATOM 737 C CA . GLY A 1 92 ? 2.539 11.347 15.782 1.00 52.16 92 GLY A CA 1
ATOM 738 C C . GLY A 1 92 ? 1.963 11.648 17.173 1.00 52.16 92 GLY A C 1
ATOM 739 O O . GLY A 1 92 ? 1.221 12.615 17.319 1.00 52.16 92 GLY A O 1
ATOM 740 N N . GLN A 1 93 ? 2.316 10.864 18.200 1.00 47.16 93 GLN A N 1
ATOM 741 C CA . GLN A 1 93 ? 1.880 11.080 19.589 1.00 47.16 93 GLN A CA 1
ATOM 742 C C . GLN A 1 93 ? 2.860 11.898 20.446 1.00 47.16 93 GLN A C 1
ATOM 744 O O . GLN A 1 93 ? 2.500 12.284 21.554 1.00 47.16 93 GLN A O 1
ATOM 749 N N . SER A 1 94 ? 4.071 12.194 19.960 1.00 36.91 94 SER A N 1
ATOM 750 C CA . SER A 1 94 ? 5.104 12.902 20.740 1.00 36.91 94 SER A CA 1
ATOM 751 C C . SER A 1 94 ? 5.121 14.425 20.527 1.00 36.91 94 SER A C 1
ATOM 753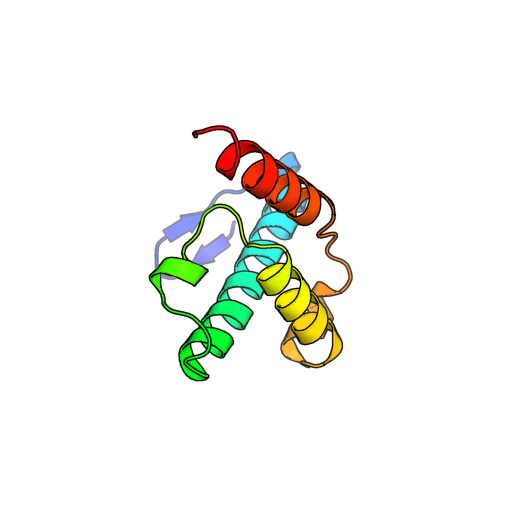 O O . SER A 1 94 ? 6.114 15.080 20.845 1.00 36.91 94 SER A O 1
ATOM 755 N N . ALA A 1 95 ? 4.043 14.995 19.987 1.00 37.22 95 ALA A N 1
ATOM 756 C CA . ALA A 1 95 ? 3.846 16.438 19.879 1.00 37.22 95 ALA A CA 1
ATOM 757 C C . ALA A 1 95 ? 2.581 16.860 20.647 1.00 37.22 95 ALA A C 1
ATOM 759 O O . ALA A 1 95 ? 1.611 17.331 20.054 1.00 37.22 95 ALA A O 1
ATOM 760 N N . LEU A 1 96 ? 2.590 16.646 21.966 1.00 39.41 96 LEU A N 1
ATOM 761 C CA . LEU A 1 96 ? 1.738 17.341 22.935 1.00 39.41 96 LEU A CA 1
ATOM 762 C C . LEU A 1 96 ? 2.606 17.869 24.075 1.00 39.41 96 LEU A C 1
ATOM 764 O O . LEU A 1 96 ? 3.503 17.114 24.515 1.00 39.41 96 LEU A O 1
#